Protein AF-A0A2I0SAR8-F1 (afdb_monomer_lite)

Secondary structure (DSSP, 8-state):
---EE-SS-EE----GGGHHHHHHHHH-TTTTTTS-SPPP--

Structure (mmCIF, N/CA/C/O backbone):
data_AF-A0A2I0SAR8-F1
#
_entry.id   AF-A0A2I0SAR8-F1
#
loop_
_atom_site.group_PDB
_atom_site.id
_atom_site.type_symbol
_atom_site.label_atom_id
_atom_site.label_alt_id
_atom_site.label_comp_id
_atom_site.label_asym_id
_atom_site.label_entity_id
_atom_site.label_seq_id
_atom_site.pdbx_PDB_ins_code
_atom_site.Cartn_x
_atom_site.Cartn_y
_atom_site.Cartn_z
_atom_site.occupancy
_atom_site.B_iso_or_equiv
_atom_site.auth_seq_id
_atom_site.auth_comp_id
_atom_site.auth_asym_id
_atom_site.auth_atom_id
_atom_site.pdbx_PDB_model_num
ATOM 1 N N . MET A 1 1 ? -1.378 7.728 18.499 1.00 66.00 1 MET A N 1
ATOM 2 C CA . MET A 1 1 ? -2.190 7.995 17.290 1.00 66.00 1 MET A CA 1
ATOM 3 C C . MET A 1 1 ? -3.174 6.842 17.163 1.00 66.00 1 MET A C 1
ATOM 5 O O . MET A 1 1 ? -2.765 5.739 17.493 1.00 66.00 1 MET A O 1
ATOM 9 N N . ALA A 1 2 ? -4.434 7.084 16.807 1.00 84.75 2 ALA A N 1
ATOM 10 C CA . ALA A 1 2 ? -5.468 6.050 16.898 1.00 84.75 2 ALA A CA 1
ATOM 11 C C . ALA A 1 2 ? -5.392 5.038 15.741 1.00 84.75 2 ALA A C 1
ATOM 13 O O . ALA A 1 2 ? -5.142 5.427 14.602 1.00 84.75 2 ALA A O 1
ATOM 14 N N . GLU A 1 3 ? -5.617 3.763 16.055 1.00 95.94 3 GLU A N 1
ATOM 15 C CA . GLU A 1 3 ? -5.873 2.694 15.084 1.00 95.94 3 GLU A CA 1
ATOM 16 C C . GLU A 1 3 ? -7.382 2.565 14.846 1.00 95.94 3 GLU A C 1
ATOM 18 O O . GLU A 1 3 ? -8.172 2.798 15.764 1.00 95.94 3 GLU A O 1
ATOM 23 N N . LEU A 1 4 ? -7.784 2.176 13.635 1.00 97.62 4 LEU A N 1
ATOM 24 C CA . LEU A 1 4 ? -9.178 1.867 13.305 1.00 97.62 4 LEU A CA 1
ATOM 25 C C . LEU A 1 4 ? -9.319 0.372 13.043 1.00 97.62 4 LEU A C 1
ATOM 27 O O . LEU A 1 4 ? -8.494 -0.218 12.351 1.00 97.62 4 LEU A O 1
ATOM 31 N N . HIS A 1 5 ? -10.377 -0.231 13.571 1.00 98.12 5 HIS A N 1
ATOM 32 C CA . HIS A 1 5 ? -10.627 -1.666 13.475 1.00 98.12 5 HIS A CA 1
ATOM 33 C C . HIS A 1 5 ? -12.002 -1.913 12.850 1.00 98.12 5 HIS A C 1
ATOM 35 O O . HIS A 1 5 ? -12.953 -1.174 13.099 1.00 98.12 5 HIS A O 1
ATOM 41 N N . THR A 1 6 ? -12.095 -2.961 12.041 1.00 97.25 6 THR A N 1
ATOM 42 C CA . THR A 1 6 ? -13.343 -3.562 11.546 1.00 97.25 6 THR A CA 1
ATOM 43 C C . THR A 1 6 ? -13.293 -5.063 11.826 1.00 97.25 6 THR A C 1
ATOM 45 O O . THR A 1 6 ? -12.244 -5.576 12.212 1.00 97.25 6 THR A O 1
ATOM 48 N N . ASP A 1 7 ? -14.368 -5.796 11.538 1.00 98.25 7 ASP A N 1
ATOM 49 C CA . ASP A 1 7 ? -14.413 -7.253 11.740 1.00 98.25 7 ASP A CA 1
ATOM 50 C C . ASP A 1 7 ? -13.298 -8.022 11.009 1.00 98.25 7 ASP A C 1
ATOM 52 O O . ASP A 1 7 ? -12.967 -9.144 11.388 1.00 98.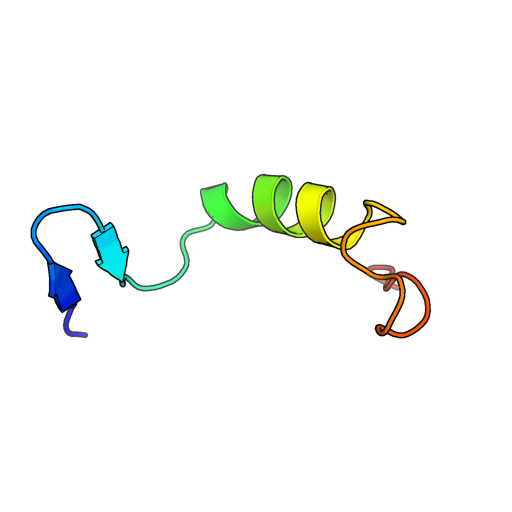25 7 ASP A O 1
ATOM 56 N N . ARG A 1 8 ? -12.723 -7.450 9.940 1.00 98.19 8 ARG A N 1
ATOM 57 C CA . ARG A 1 8 ? -11.741 -8.136 9.084 1.00 98.19 8 ARG A CA 1
ATOM 58 C C . ARG A 1 8 ? -10.414 -7.408 8.910 1.00 98.19 8 A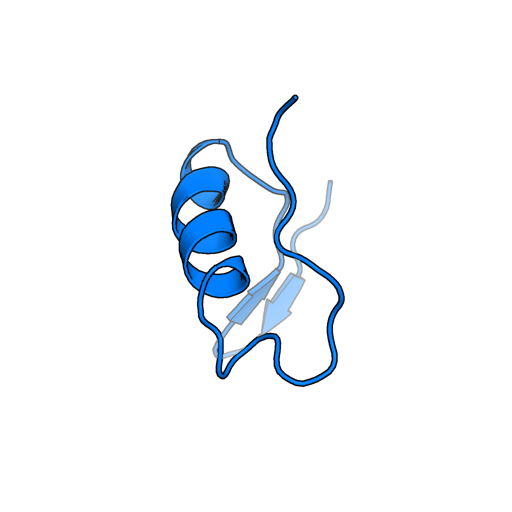RG A C 1
ATOM 60 O O . ARG A 1 8 ? -9.495 -8.007 8.360 1.00 98.19 8 ARG A O 1
ATOM 67 N N . LEU A 1 9 ? -10.315 -6.136 9.294 1.00 98.31 9 LEU A N 1
ATOM 68 C CA . LEU A 1 9 ? -9.180 -5.276 8.943 1.00 98.31 9 LEU A CA 1
ATOM 69 C C . LEU A 1 9 ? -8.806 -4.325 10.078 1.00 98.31 9 LEU A C 1
ATOM 71 O O . LEU A 1 9 ? -9.680 -3.813 10.778 1.00 98.31 9 LEU A O 1
ATOM 75 N N . VAL A 1 10 ? -7.509 -4.025 10.157 1.00 97.06 10 VAL A N 1
ATOM 76 C CA . VAL A 1 10 ? -6.932 -2.990 11.018 1.00 97.06 10 VAL A CA 1
ATOM 77 C C . VAL A 1 10 ? -6.260 -1.938 10.146 1.00 97.06 10 VAL A C 1
ATOM 79 O O . VAL A 1 10 ? -5.419 -2.267 9.310 1.00 97.06 10 VAL A O 1
ATOM 82 N N . LEU A 1 11 ? -6.593 -0.669 10.370 1.00 97.69 11 LEU A N 1
ATOM 83 C CA . LEU A 1 11 ? -5.845 0.468 9.855 1.00 97.69 11 LEU A CA 1
ATOM 84 C C . LEU A 1 11 ? -4.974 1.031 10.976 1.00 97.69 11 LEU A C 1
ATOM 86 O O . LEU A 1 11 ? -5.469 1.552 11.977 1.00 97.69 11 LEU A O 1
ATOM 90 N N . ARG A 1 12 ? -3.662 0.946 10.778 1.00 96.75 12 ARG A N 1
ATOM 91 C CA . ARG A 1 12 ? -2.645 1.390 11.733 1.00 96.75 12 ARG A CA 1
ATOM 92 C C . ARG A 1 12 ? -1.616 2.294 11.061 1.00 96.75 12 ARG A C 1
ATOM 94 O O . ARG A 1 12 ? -1.574 2.421 9.840 1.00 96.75 12 ARG A O 1
ATOM 101 N N . ARG A 1 13 ? -0.755 2.907 11.875 1.00 96.75 13 ARG A N 1
ATOM 102 C CA . ARG A 1 13 ? 0.463 3.572 11.390 1.00 96.75 13 ARG A CA 1
ATOM 103 C C . ARG A 1 13 ? 1.377 2.573 10.674 1.00 96.75 13 ARG A C 1
ATOM 105 O O . ARG A 1 13 ? 1.434 1.400 11.050 1.00 96.75 13 ARG A O 1
ATOM 112 N N . TRP A 1 14 ? 2.121 3.100 9.704 1.00 96.12 14 TRP A N 1
ATOM 113 C CA . TRP A 1 14 ? 3.246 2.424 9.064 1.00 96.12 14 TRP A CA 1
ATOM 114 C C . TRP A 1 14 ? 4.290 1.982 10.088 1.00 96.12 14 TRP A C 1
ATOM 116 O O . TRP A 1 14 ? 4.557 2.694 11.060 1.00 96.12 14 TRP A O 1
ATOM 126 N N . GLN A 1 15 ? 4.871 0.818 9.834 1.00 96.38 15 GLN A N 1
ATOM 127 C CA . GLN A 1 15 ? 5.999 0.233 10.541 1.00 96.38 15 GLN A CA 1
ATOM 128 C C . GLN A 1 15 ? 7.081 -0.127 9.521 1.00 96.38 15 GLN A C 1
ATOM 130 O O . GLN A 1 15 ? 6.796 -0.296 8.336 1.00 96.38 15 GLN A O 1
ATOM 135 N N . ASP A 1 16 ? 8.320 -0.278 9.978 1.00 97.69 16 ASP A N 1
ATOM 136 C CA . ASP A 1 16 ? 9.456 -0.535 9.084 1.00 97.69 16 ASP A CA 1
ATOM 137 C C . ASP A 1 16 ? 9.285 -1.826 8.267 1.00 97.69 16 ASP A C 1
ATOM 139 O O . ASP A 1 16 ? 9.693 -1.892 7.109 1.00 97.69 16 ASP A O 1
ATOM 143 N N . SER A 1 17 ? 8.613 -2.830 8.835 1.00 96.94 17 SER A N 1
ATOM 144 C CA . SER A 1 17 ? 8.312 -4.101 8.168 1.00 96.94 17 SER A CA 1
ATOM 145 C C . SER A 1 17 ? 7.329 -3.984 6.999 1.00 96.94 17 SER A C 1
ATOM 147 O O . SER A 1 17 ? 7.252 -4.901 6.188 1.00 96.94 17 SER A O 1
ATOM 149 N N . ASP A 1 18 ? 6.590 -2.879 6.878 1.00 97.25 18 ASP A N 1
ATOM 150 C CA . ASP A 1 18 ? 5.623 -2.686 5.792 1.00 97.25 18 ASP A CA 1
ATOM 151 C C . ASP A 1 18 ? 6.288 -2.244 4.482 1.00 97.25 18 ASP A C 1
ATOM 153 O O . ASP A 1 18 ? 5.679 -2.344 3.415 1.00 97.25 18 ASP A O 1
ATOM 157 N N . LEU A 1 19 ? 7.527 -1.740 4.546 1.00 94.88 19 LEU A N 1
ATOM 158 C CA . LEU A 1 19 ? 8.204 -1.129 3.401 1.00 94.88 19 LEU A CA 1
ATOM 159 C C . LEU A 1 19 ? 8.460 -2.129 2.268 1.00 94.88 19 LEU A C 1
ATOM 161 O O . LEU A 1 19 ? 8.200 -1.810 1.110 1.00 94.88 19 LEU A O 1
ATOM 165 N N . GLU A 1 2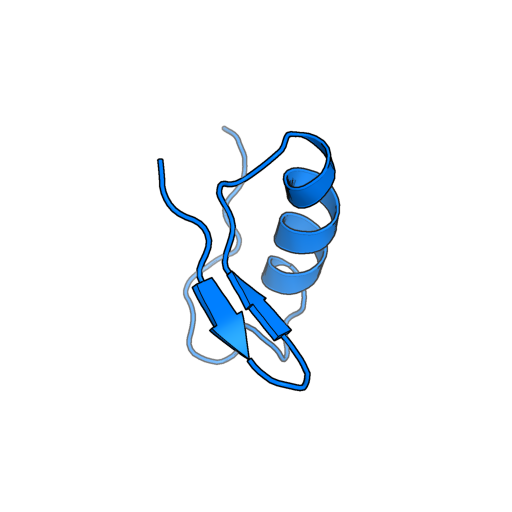0 ? 8.946 -3.330 2.587 1.00 95.62 20 GLU A N 1
ATOM 166 C CA . GLU A 1 20 ? 9.248 -4.359 1.583 1.00 95.62 20 GLU A CA 1
ATOM 167 C C . GLU A 1 20 ? 7.974 -4.896 0.898 1.00 95.62 20 GLU A C 1
ATOM 169 O O . GLU A 1 20 ? 7.910 -4.836 -0.334 1.00 95.62 20 GLU A O 1
ATOM 174 N N . PRO A 1 21 ? 6.919 -5.326 1.623 1.00 97.12 21 PRO A N 1
ATOM 175 C CA . PRO A 1 21 ? 5.659 -5.731 0.998 1.00 97.12 21 PRO A CA 1
ATOM 176 C C . PRO A 1 21 ? 5.012 -4.620 0.165 1.00 97.12 21 PRO A C 1
ATOM 178 O O . PRO A 1 21 ? 4.471 -4.884 -0.910 1.00 97.12 21 PRO A O 1
ATOM 181 N N . TRP A 1 22 ? 5.084 -3.369 0.629 1.00 94.81 22 TRP A N 1
ATOM 182 C CA . TRP A 1 22 ? 4.559 -2.234 -0.124 1.00 94.81 22 TRP A CA 1
ATOM 183 C C . TRP A 1 22 ? 5.333 -1.998 -1.422 1.00 94.81 22 TRP A C 1
ATOM 185 O O . TRP A 1 22 ? 4.712 -1.811 -2.469 1.00 94.81 22 TRP A O 1
ATOM 195 N N . ALA A 1 23 ? 6.666 -2.045 -1.379 1.00 94.69 23 ALA A N 1
ATOM 196 C CA . ALA A 1 23 ? 7.501 -1.905 -2.566 1.00 94.69 23 ALA A CA 1
ATOM 197 C C . ALA A 1 23 ? 7.239 -3.032 -3.577 1.00 94.69 23 ALA A C 1
ATOM 199 O O . ALA A 1 23 ? 7.085 -2.751 -4.763 1.00 94.69 23 ALA A O 1
ATOM 200 N N . ALA A 1 24 ? 7.113 -4.280 -3.114 1.00 95.81 24 ALA A N 1
ATOM 201 C CA . ALA A 1 24 ? 6.794 -5.421 -3.971 1.00 95.81 24 ALA A CA 1
ATOM 202 C C . ALA A 1 24 ? 5.440 -5.245 -4.678 1.00 95.81 24 ALA A C 1
ATOM 204 O O . ALA A 1 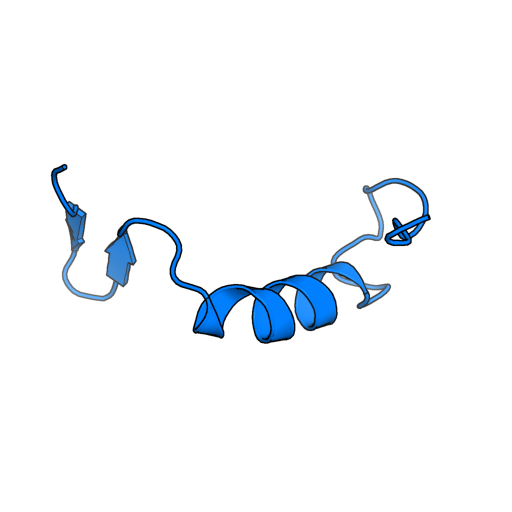24 ? 5.360 -5.389 -5.895 1.00 95.81 24 ALA A O 1
ATOM 205 N N . MET A 1 25 ? 4.398 -4.846 -3.938 1.00 95.31 25 MET A N 1
ATOM 206 C CA . MET A 1 25 ? 3.072 -4.578 -4.505 1.00 95.31 25 MET A CA 1
ATOM 207 C C . MET A 1 25 ? 3.096 -3.435 -5.533 1.00 95.31 25 MET A C 1
ATOM 209 O O . MET A 1 25 ? 2.446 -3.528 -6.565 1.00 95.31 25 MET A O 1
ATOM 213 N N . ASN A 1 26 ? 3.851 -2.360 -5.281 1.00 94.25 26 ASN A N 1
ATOM 214 C CA . ASN A 1 26 ? 3.949 -1.226 -6.211 1.00 94.25 26 ASN A CA 1
ATOM 215 C C . ASN A 1 26 ? 4.884 -1.488 -7.404 1.00 94.25 26 ASN A C 1
ATOM 217 O O . ASN A 1 26 ? 4.872 -0.710 -8.358 1.00 94.25 26 ASN A O 1
ATOM 221 N N . ALA A 1 27 ? 5.702 -2.542 -7.360 1.00 94.44 27 ALA A N 1
ATOM 222 C CA . ALA A 1 27 ? 6.535 -2.971 -8.480 1.00 94.44 27 ALA A CA 1
ATOM 223 C C . ALA A 1 27 ? 5.772 -3.846 -9.488 1.00 94.44 27 ALA A C 1
ATOM 225 O O . ALA A 1 27 ? 6.173 -3.907 -10.653 1.00 94.44 27 ALA A O 1
ATOM 226 N N . ASP A 1 28 ? 4.678 -4.480 -9.060 1.00 96.00 28 ASP A N 1
ATOM 227 C CA . ASP A 1 28 ? 3.845 -5.352 -9.888 1.00 96.00 28 ASP A CA 1
ATOM 228 C C . ASP A 1 28 ? 3.178 -4.562 -11.037 1.00 96.00 28 ASP A C 1
ATOM 230 O O . ASP A 1 28 ? 2.460 -3.599 -10.755 1.00 96.00 28 ASP A O 1
ATOM 234 N N . PRO A 1 29 ? 3.409 -4.927 -12.319 1.00 94.12 29 PRO A N 1
ATOM 235 C CA . PRO A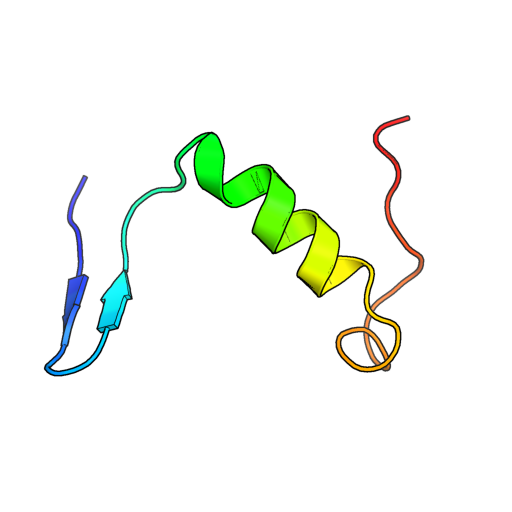 1 29 ? 2.864 -4.227 -13.484 1.00 94.12 29 PRO A CA 1
ATOM 236 C C . PRO A 1 29 ? 1.331 -4.202 -13.531 1.00 94.12 29 PRO A C 1
ATOM 238 O O . PRO A 1 29 ? 0.781 -3.199 -13.987 1.00 94.12 29 PRO A O 1
ATOM 241 N N . ASP A 1 30 ? 0.655 -5.238 -13.032 1.00 96.06 30 ASP A N 1
ATOM 242 C CA . ASP A 1 30 ? -0.807 -5.324 -13.065 1.00 96.06 30 ASP A CA 1
ATOM 243 C C . ASP A 1 30 ? -1.419 -4.349 -12.047 1.00 96.06 30 ASP A C 1
ATOM 245 O O . ASP A 1 30 ? -2.381 -3.640 -12.337 1.00 96.06 30 ASP A O 1
ATOM 249 N N . VAL A 1 31 ? -0.808 -4.225 -10.862 1.00 94.62 31 VAL A N 1
ATOM 250 C CA . VAL A 1 31 ? -1.241 -3.272 -9.818 1.00 94.62 31 VAL A CA 1
ATOM 251 C C . VAL A 1 31 ? -1.104 -1.820 -10.283 1.00 94.62 31 VAL A C 1
ATOM 253 O O . VAL A 1 31 ? -1.873 -0.943 -9.882 1.00 94.62 31 VAL A O 1
ATOM 256 N N . ARG A 1 32 ? -0.111 -1.550 -11.129 1.00 94.06 32 ARG A N 1
ATOM 257 C CA . ARG A 1 32 ? 0.291 -0.202 -11.542 1.00 94.06 32 ARG A CA 1
ATOM 258 C C . ARG A 1 32 ? -0.073 0.145 -12.981 1.00 94.06 32 ARG A C 1
ATOM 260 O O . ARG A 1 32 ? 0.447 1.134 -13.485 1.00 94.06 32 ARG A O 1
ATOM 267 N N . GLU A 1 33 ? -0.982 -0.594 -13.616 1.00 95.56 33 GLU A N 1
ATOM 268 C CA . GLU A 1 33 ? -1.451 -0.345 -14.992 1.00 95.56 33 GLU A CA 1
ATOM 269 C C . GLU A 1 33 ? -1.867 1.122 -15.226 1.00 95.56 33 GLU A C 1
ATOM 271 O O . GLU A 1 33 ? -1.658 1.686 -16.300 1.00 95.56 33 GLU A O 1
ATOM 276 N N . HIS A 1 34 ? -2.429 1.767 -14.200 1.00 95.62 34 HIS A N 1
ATOM 277 C CA . HIS A 1 34 ? -2.875 3.164 -14.242 1.00 95.62 34 HIS A CA 1
ATOM 278 C C . HIS A 1 34 ? -1.983 4.128 -13.446 1.00 95.62 34 HIS A C 1
ATOM 280 O O . HIS A 1 34 ? -2.322 5.303 -13.289 1.00 95.62 34 HIS A O 1
ATOM 286 N N . LEU A 1 35 ? -0.862 3.642 -12.916 1.00 91.38 35 LEU A N 1
ATOM 287 C CA . LEU A 1 35 ? 0.107 4.433 -12.165 1.00 91.38 35 LEU A CA 1
ATOM 288 C C . LEU A 1 35 ? 1.334 4.735 -13.040 1.00 91.38 35 LEU A C 1
ATOM 290 O O . LEU A 1 35 ? 1.551 4.138 -14.091 1.00 91.38 35 LEU A O 1
ATOM 294 N N . GLY A 1 36 ? 2.136 5.713 -12.618 1.00 87.38 36 GLY A N 1
ATOM 295 C CA . GLY A 1 36 ? 3.332 6.139 -13.346 1.00 87.38 36 GLY A CA 1
ATOM 296 C C . GLY A 1 36 ? 4.472 5.111 -13.355 1.00 87.38 36 GLY A C 1
ATOM 297 O O . GLY A 1 36 ? 4.339 3.949 -12.960 1.00 87.38 36 GLY A O 1
ATOM 298 N N . VAL A 1 37 ? 5.645 5.562 -13.807 1.00 90.00 37 VAL A N 1
ATOM 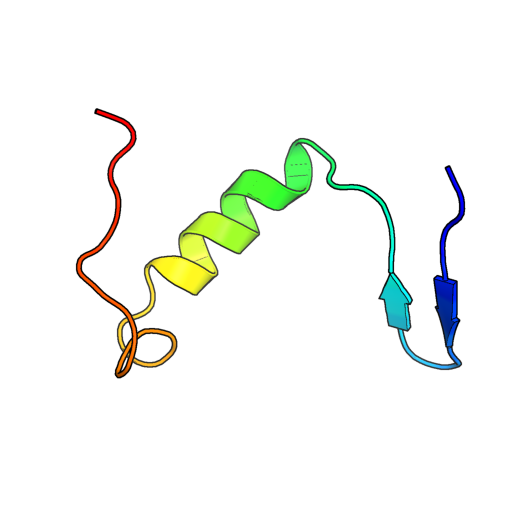299 C CA . VAL A 1 37 ? 6.870 4.746 -13.811 1.00 90.00 37 VAL A CA 1
ATOM 300 C C . VAL A 1 37 ? 7.266 4.297 -12.401 1.00 90.00 37 VAL A C 1
ATOM 302 O O . VAL A 1 37 ? 6.890 4.921 -11.409 1.00 90.00 37 VAL A O 1
ATOM 305 N N . LEU A 1 38 ? 8.014 3.192 -12.319 1.00 90.19 38 LEU A N 1
ATOM 306 C CA . LEU A 1 38 ? 8.424 2.618 -11.044 1.00 90.19 38 LEU A CA 1
ATOM 307 C C . LEU A 1 38 ? 9.398 3.584 -10.387 1.00 90.19 38 LEU A C 1
ATOM 309 O O . LEU A 1 38 ? 10.377 3.987 -11.015 1.00 90.19 38 LEU A O 1
ATOM 313 N N . LEU A 1 39 ? 9.121 3.949 -9.140 1.00 88.06 39 LEU A N 1
ATOM 314 C CA . LEU A 1 39 ? 9.995 4.839 -8.398 1.00 88.06 39 LEU A CA 1
ATOM 315 C C . LEU A 1 39 ? 11.197 4.061 -7.865 1.00 88.06 39 LEU A C 1
ATOM 317 O O . LEU A 1 39 ? 11.052 2.997 -7.261 1.00 88.06 39 LEU A O 1
ATOM 321 N N . THR A 1 40 ? 12.380 4.622 -8.078 1.00 84.44 40 THR A N 1
ATOM 322 C CA . THR A 1 40 ? 13.627 4.200 -7.444 1.00 84.44 40 THR A CA 1
ATOM 323 C C . THR A 1 40 ? 13.932 5.109 -6.260 1.00 84.44 40 THR A C 1
ATOM 325 O O . THR A 1 40 ? 13.334 6.169 -6.099 1.00 84.44 40 THR A O 1
ATOM 328 N N . ARG A 1 41 ? 14.836 4.672 -5.382 1.00 79.81 41 ARG A N 1
ATOM 329 C CA . ARG A 1 41 ? 15.227 5.450 -4.198 1.00 79.81 41 ARG A CA 1
ATOM 330 C C . ARG A 1 41 ? 16.136 6.646 -4.527 1.00 79.81 41 ARG A C 1
ATOM 332 O O . ARG A 1 41 ? 16.218 7.562 -3.714 1.00 79.81 41 ARG A O 1
ATOM 339 N N . GLU A 1 42 ? 16.839 6.577 -5.656 1.00 75.94 42 GLU A N 1
ATOM 340 C CA . GLU A 1 42 ? 17.644 7.660 -6.246 1.00 75.94 42 GLU A CA 1
ATOM 341 C C . GLU A 1 42 ? 16.749 8.728 -6.877 1.00 75.94 42 GLU A C 1
ATOM 343 O O . GLU A 1 42 ? 17.047 9.926 -6.667 1.00 75.94 42 GLU A O 1
#

Foldseek 3Di:
DDWDDDPVDIRDDDDPVVVVVVLVQQVDCVSCVPPDDRDDPD

Sequence (42 aa):
MAELHTDRLVLRRWQDSDLEPWAAMNADPDVREHLGVLLTRE

Organism: NCBI:txid2058924

Radius of gyration: 13.6 Å; chains: 1; bounding box: 32×16×32 Å

InterPro domains:
  IPR016181 Acyl-CoA N-acyltransferase [SSF55729] (2-37)

pLDDT: mean 93.27, std 6.54, range [66.0, 98.31]